Protein AF-A0A7V3D3V9-F1 (afdb_monomer_lite)

pLDDT: mean 86.67, std 13.22, range [41.94, 97.25]

Foldseek 3Di:
DDDDDPPDPPQDDDDLSVLVVVLCVVQVLLDDDSVLSVVLLVLLLVLVCVVVPPPRDPVVLVVQFPSNQSSLLSSVLVVNPSSVVVQQCDADVPPRDGLLVLLLVLLCVLDPPCVVSSVVLSVVLVVQQRDPPDPPDGRPSSSHNRRDRNSVVSSVVSNVVSVVVVVVD

Sequence (169 aa):
MSKEPRTCPAAPAGPQALLFHFCRLQLPTLQLATDTLARHLQRTFELYRGKAGPAATWATYFDNLFPLDWFVACGCLEGNAEAWQQLFAARAHRSDCLLVDALRMRAARLYPRDAEKQETAVADFWSHLLVADAADSLPVLARYDGQRPLVPWLIRVFQNRHISLLRQR

Secondary structure (DSSP, 8-state):
-------PPPPPPSHHHHHHHHHHHH-TT----HHHHHHHHHHHHHHHHHHHGGG--HHHHHHT--HHHHHHHHHHHTT-HHHHHHHHH-B-TTT--BHHHHHHHHHHHHSTT-HHHHHHHHHHHHHHHHS-SSTTS--GGGG--SSS-HHHHHHHHHHHHHHHHHH--

Radius of gyration: 19.13 Å; chains: 1; bounding box: 41×37×78 Å

Structure (mmCIF, N/CA/C/O backbone):
data_AF-A0A7V3D3V9-F1
#
_entry.id   AF-A0A7V3D3V9-F1
#
loop_
_atom_site.group_PDB
_atom_site.id
_atom_site.type_symbol
_atom_site.label_atom_id
_atom_site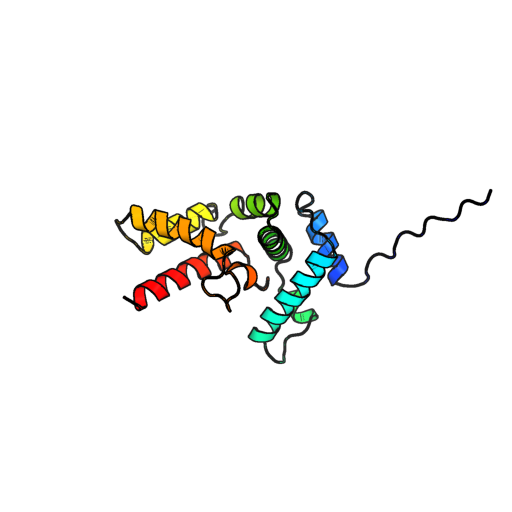.label_alt_id
_atom_site.label_comp_id
_atom_site.label_asym_id
_atom_site.label_entity_id
_atom_site.label_seq_id
_atom_site.pdbx_PDB_ins_code
_atom_site.Cartn_x
_atom_site.Cartn_y
_atom_site.Cartn_z
_atom_site.occupancy
_atom_site.B_iso_or_equiv
_atom_site.auth_seq_id
_atom_site.auth_comp_id
_atom_site.auth_asym_id
_atom_site.auth_atom_id
_atom_site.pdbx_PDB_model_num
ATOM 1 N N . MET A 1 1 ? 0.021 20.964 50.403 1.00 46.91 1 MET A N 1
ATOM 2 C CA . MET A 1 1 ? 0.288 20.907 48.949 1.00 46.91 1 MET A CA 1
ATOM 3 C C . MET A 1 1 ? -0.221 19.571 48.432 1.00 46.91 1 MET A C 1
ATOM 5 O O . MET A 1 1 ? 0.494 18.579 48.504 1.00 46.91 1 MET A O 1
ATOM 9 N N . SER A 1 2 ? -1.485 19.520 48.016 1.00 47.12 2 SER A N 1
ATOM 10 C CA . SER A 1 2 ? -2.096 18.308 47.465 1.00 47.12 2 SER A CA 1
ATOM 11 C C . SER A 1 2 ? -1.616 18.122 46.027 1.00 47.12 2 SER A C 1
ATOM 13 O O . SER A 1 2 ? -1.826 18.996 45.191 1.00 47.12 2 SER A O 1
ATOM 15 N N . LYS A 1 3 ? -0.921 17.013 45.751 1.00 48.53 3 LYS A N 1
ATOM 16 C CA . LYS A 1 3 ? -0.600 16.576 44.387 1.00 48.53 3 LYS A CA 1
ATOM 17 C C . LYS A 1 3 ? -1.900 16.119 43.730 1.00 48.53 3 LYS A C 1
ATOM 19 O O . LYS A 1 3 ? -2.436 15.083 44.114 1.00 48.53 3 LYS A O 1
ATOM 24 N N . GLU A 1 4 ? -2.390 16.873 42.755 1.00 44.00 4 GLU A N 1
ATOM 25 C CA . GLU A 1 4 ? -3.419 16.376 41.844 1.00 44.00 4 GLU A CA 1
ATOM 26 C C . GLU A 1 4 ? -2.876 15.156 41.076 1.00 44.00 4 GLU A C 1
ATOM 28 O O . GLU A 1 4 ? -1.734 15.183 40.593 1.00 44.00 4 GLU A O 1
ATOM 33 N N . PRO A 1 5 ? -3.644 14.057 40.981 1.00 53.47 5 PRO A N 1
ATOM 34 C CA . PRO A 1 5 ? -3.256 12.915 40.174 1.00 53.47 5 PRO A CA 1
ATOM 35 C C . PRO A 1 5 ? -3.284 13.319 38.699 1.00 53.47 5 PRO A C 1
ATOM 37 O O . PRO A 1 5 ? -4.295 13.794 38.189 1.00 53.47 5 PRO A O 1
ATOM 40 N N . ARG A 1 6 ? -2.163 13.104 38.000 1.00 46.91 6 ARG A N 1
ATOM 41 C CA . ARG A 1 6 ? -2.101 13.223 36.540 1.00 46.91 6 ARG A CA 1
ATOM 42 C C . ARG A 1 6 ? -3.084 12.219 35.949 1.00 46.91 6 ARG A C 1
ATOM 44 O O . ARG A 1 6 ? -2.810 11.020 35.936 1.00 46.91 6 ARG A O 1
ATOM 51 N N . THR A 1 7 ? -4.223 12.699 35.470 1.00 43.81 7 THR A N 1
ATOM 52 C CA . THR A 1 7 ? -5.136 11.914 34.647 1.00 43.81 7 THR A CA 1
ATOM 53 C C . THR A 1 7 ? -4.390 11.529 33.376 1.00 43.81 7 THR A C 1
ATOM 55 O O . THR A 1 7 ? -4.103 12.384 32.537 1.00 43.81 7 THR A O 1
ATOM 58 N N . CYS A 1 8 ? -4.029 10.250 33.246 1.00 41.94 8 CYS A N 1
ATOM 59 C CA . CYS A 1 8 ? -3.652 9.713 31.945 1.00 41.94 8 CYS A CA 1
ATOM 60 C C . CYS A 1 8 ? -4.837 9.958 30.999 1.00 41.94 8 CYS A C 1
ATOM 62 O O . CYS A 1 8 ? -5.964 9.631 31.382 1.00 41.94 8 CYS A O 1
ATOM 64 N N . PRO A 1 9 ? -4.630 10.549 29.809 1.00 49.28 9 PRO A N 1
ATOM 65 C CA . PRO A 1 9 ? -5.707 10.664 28.838 1.00 49.28 9 PRO A CA 1
ATOM 66 C C . PRO A 1 9 ? -6.250 9.259 28.573 1.00 49.28 9 PRO A C 1
ATOM 68 O O . PRO A 1 9 ? -5.471 8.325 28.366 1.00 49.28 9 PRO A O 1
ATOM 71 N N . ALA A 1 10 ? -7.572 9.100 28.663 1.00 50.59 10 ALA A N 1
ATOM 72 C CA . ALA A 1 10 ? -8.229 7.825 28.421 1.00 50.59 10 ALA A CA 1
ATOM 73 C C . ALA A 1 10 ? -7.758 7.284 27.066 1.00 50.59 10 ALA A C 1
ATOM 75 O O . ALA A 1 10 ? -7.860 7.977 26.050 1.00 50.59 10 ALA A O 1
ATOM 76 N N . ALA A 1 11 ? -7.191 6.074 27.064 1.00 54.31 11 ALA A N 1
ATOM 77 C CA . ALA A 1 11 ? -6.815 5.418 25.823 1.00 54.31 11 ALA A CA 1
ATOM 78 C C . ALA A 1 11 ? -8.067 5.332 24.935 1.00 54.31 11 ALA A C 1
ATOM 80 O O . ALA A 1 11 ? -9.148 5.027 25.452 1.00 54.31 11 ALA A O 1
ATOM 81 N N . PRO A 1 12 ? -7.961 5.629 23.631 1.00 54.41 12 PRO A N 1
ATOM 82 C CA . PRO A 1 12 ? -9.109 5.528 22.749 1.00 54.41 12 PRO A CA 1
ATOM 83 C C . PRO A 1 12 ? -9.680 4.105 22.845 1.00 54.41 12 PRO A C 1
ATOM 85 O O . PRO A 1 12 ? -8.942 3.122 22.831 1.00 54.41 12 PRO A O 1
ATOM 88 N N . ALA A 1 13 ? -10.992 3.987 23.034 1.00 64.31 13 ALA A N 1
ATOM 89 C CA . ALA A 1 13 ? -11.656 2.698 23.188 1.00 64.31 13 ALA A CA 1
ATOM 90 C C . ALA A 1 13 ? -12.097 2.168 21.814 1.00 64.31 13 ALA A C 1
ATOM 92 O O . ALA A 1 13 ? -12.652 2.912 21.007 1.00 64.31 13 ALA A O 1
ATOM 93 N N . GLY A 1 14 ? -11.874 0.875 21.553 1.00 84.00 14 GLY A N 1
ATOM 94 C CA . GLY A 1 14 ? -12.411 0.168 20.384 1.00 84.00 14 GLY A CA 1
ATOM 95 C C . GLY A 1 14 ? -11.370 -0.347 19.374 1.00 84.00 14 GLY A C 1
ATOM 96 O O . GLY A 1 14 ? -10.164 -0.162 19.557 1.00 84.00 14 GLY A O 1
ATOM 97 N N . PRO A 1 15 ? -11.822 -1.006 18.287 1.00 87.00 15 PRO A N 1
ATOM 98 C CA . PRO A 1 15 ? -10.947 -1.682 17.320 1.00 87.00 15 PRO A CA 1
ATOM 99 C C . PRO A 1 15 ? -9.905 -0.772 16.653 1.00 87.00 15 PRO A C 1
ATOM 101 O O . PRO A 1 15 ? -8.785 -1.199 16.388 1.00 87.00 15 PRO A O 1
ATOM 104 N N . GLN A 1 16 ? -10.245 0.500 16.427 1.00 89.94 16 GLN A N 1
ATOM 105 C CA . GLN A 1 16 ? -9.354 1.490 15.809 1.00 89.94 16 GLN A CA 1
ATOM 106 C C . GLN A 1 16 ? -8.122 1.775 16.677 1.00 89.94 16 GLN A C 1
ATOM 108 O O . GLN A 1 16 ? -6.997 1.821 16.184 1.00 89.94 16 GLN A O 1
ATOM 113 N N . ALA A 1 17 ? -8.325 1.910 17.988 1.00 89.50 17 ALA A N 1
ATOM 114 C CA . ALA A 1 17 ? -7.241 2.114 18.936 1.00 89.50 17 ALA A CA 1
ATOM 115 C C . ALA A 1 17 ? -6.322 0.895 19.017 1.00 89.50 17 ALA A C 1
ATOM 117 O O . ALA A 1 17 ? -5.100 1.036 18.990 1.00 89.50 17 ALA A O 1
ATOM 118 N N . LEU A 1 18 ? -6.913 -0.305 19.067 1.00 92.62 18 LEU A N 1
ATOM 119 C CA . LEU A 1 18 ? -6.164 -1.560 19.059 1.00 92.62 18 LEU A CA 1
ATOM 120 C C . LEU A 1 18 ? -5.315 -1.691 17.794 1.00 92.62 18 LEU A C 1
ATOM 122 O O . LEU A 1 18 ? -4.138 -2.021 17.902 1.00 92.62 18 LEU A O 1
ATOM 126 N N . LEU A 1 19 ? -5.867 -1.359 16.622 1.00 93.88 19 LEU A N 1
ATOM 127 C CA . LEU A 1 19 ? -5.116 -1.307 15.367 1.00 93.88 19 LEU A CA 1
ATOM 128 C C . LEU A 1 19 ? -3.913 -0.359 15.473 1.00 93.88 19 LEU A C 1
ATOM 130 O O . LEU A 1 19 ? -2.798 -0.742 15.126 1.00 93.88 19 LEU A O 1
ATOM 134 N N . PHE A 1 20 ? -4.111 0.866 15.969 1.00 92.56 20 PHE A N 1
ATOM 135 C CA . PHE A 1 20 ? -3.028 1.849 16.059 1.00 92.56 20 PHE A CA 1
ATOM 136 C C . PHE A 1 20 ? -1.925 1.406 17.020 1.00 92.56 20 PHE A C 1
ATOM 138 O O . PHE A 1 20 ? -0.742 1.529 16.699 1.00 92.56 20 PHE A O 1
ATOM 145 N N . HIS A 1 21 ? -2.291 0.859 18.179 1.00 93.25 21 HIS A N 1
ATOM 146 C CA . HIS A 1 21 ? -1.319 0.322 19.126 1.00 93.25 21 HIS A CA 1
ATOM 147 C C . HIS A 1 21 ? -0.593 -0.900 18.565 1.00 93.25 21 HIS A C 1
ATOM 149 O O . HIS A 1 21 ? 0.629 -0.969 18.669 1.00 93.25 21 HIS A O 1
ATOM 155 N N . PHE A 1 22 ? -1.313 -1.815 17.913 1.00 94.81 22 PHE A N 1
ATOM 156 C CA . PHE A 1 22 ? -0.727 -2.974 17.250 1.00 94.81 22 PHE A CA 1
ATOM 157 C C . PHE A 1 22 ? 0.323 -2.553 16.214 1.00 94.81 22 PHE A C 1
ATOM 159 O O . PHE A 1 22 ? 1.469 -2.990 16.298 1.00 94.81 22 PHE A O 1
ATOM 166 N N . CYS A 1 23 ? -0.018 -1.647 15.295 1.00 95.19 23 CYS A N 1
ATOM 167 C CA . CYS A 1 23 ? 0.912 -1.191 14.262 1.00 95.19 23 CYS A CA 1
ATOM 168 C C . CYS A 1 23 ? 2.160 -0.522 14.850 1.00 95.19 23 CYS A C 1
ATOM 170 O O . CYS A 1 23 ? 3.272 -0.811 14.416 1.00 95.19 23 CYS A O 1
ATOM 172 N N . ARG A 1 24 ? 1.998 0.319 15.879 1.00 93.19 24 ARG A N 1
ATOM 173 C CA . ARG A 1 24 ? 3.125 0.987 16.551 1.00 93.19 24 ARG A CA 1
ATOM 174 C C . ARG A 1 24 ? 4.022 0.025 17.326 1.00 93.19 24 ARG A C 1
ATOM 176 O O . ARG A 1 24 ? 5.216 0.276 17.425 1.00 93.19 24 ARG A O 1
ATOM 183 N N . LEU A 1 25 ? 3.466 -1.051 17.882 1.00 95.56 25 LEU A N 1
ATOM 184 C CA . LEU A 1 25 ? 4.258 -2.087 18.550 1.00 95.56 25 LEU A CA 1
ATOM 185 C C . L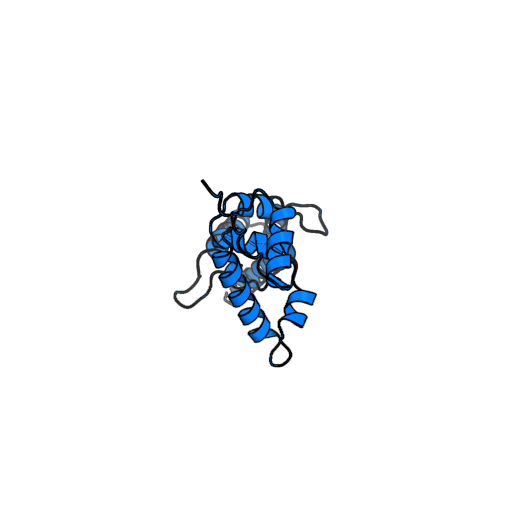EU A 1 25 ? 5.089 -2.896 17.549 1.00 95.56 25 LEU A C 1
ATOM 187 O O . LEU A 1 25 ? 6.222 -3.251 17.852 1.00 95.56 25 LEU A O 1
ATOM 191 N N . GLN A 1 26 ? 4.538 -3.173 16.366 1.00 95.88 26 GLN A N 1
ATOM 192 C CA . GLN A 1 26 ? 5.224 -3.947 15.328 1.00 95.88 26 GLN A CA 1
ATOM 193 C C . GLN A 1 26 ? 6.246 -3.113 14.540 1.00 95.88 26 GLN A C 1
ATOM 195 O O . GLN A 1 26 ? 7.284 -3.632 14.141 1.00 95.88 26 GLN A O 1
ATOM 200 N N . LEU A 1 27 ? 5.968 -1.824 14.321 1.00 94.62 27 LEU A N 1
ATOM 201 C CA . LEU A 1 27 ? 6.812 -0.900 13.557 1.00 94.62 27 LEU A CA 1
ATOM 202 C C . LEU A 1 27 ? 7.099 0.369 14.380 1.00 94.62 27 LEU A C 1
ATOM 204 O O . LEU A 1 27 ? 6.588 1.444 14.062 1.00 94.62 27 LEU A O 1
ATOM 208 N N . PRO A 1 28 ? 7.910 0.273 15.449 1.00 93.88 28 PRO A N 1
ATOM 209 C CA . PRO A 1 28 ? 8.096 1.363 16.409 1.00 93.88 28 PRO A CA 1
ATOM 210 C C . PRO A 1 28 ? 8.839 2.580 15.843 1.00 93.88 28 PRO A C 1
ATOM 212 O O . PRO A 1 28 ? 8.661 3.689 16.350 1.00 93.88 28 PRO A O 1
ATOM 215 N N . THR A 1 29 ? 9.655 2.399 14.797 1.00 92.94 29 THR A N 1
ATOM 216 C CA . THR A 1 29 ? 10.342 3.512 14.120 1.00 92.94 29 THR A CA 1
ATOM 217 C C . THR A 1 29 ? 9.397 4.310 13.223 1.00 92.94 29 THR A C 1
ATOM 219 O O . THR A 1 29 ? 9.609 5.503 13.007 1.00 92.94 29 THR A O 1
ATOM 222 N N . LEU A 1 30 ? 8.297 3.698 12.771 1.00 93.81 30 LEU A N 1
ATOM 223 C CA . LEU A 1 30 ? 7.288 4.358 11.957 1.00 93.81 30 LEU A CA 1
ATOM 224 C C . LEU A 1 30 ? 6.321 5.152 12.844 1.00 93.81 30 LEU A C 1
ATOM 226 O O . LEU A 1 30 ? 5.260 4.682 13.260 1.00 93.81 30 LEU A O 1
ATOM 230 N N . GLN A 1 31 ? 6.708 6.389 13.145 1.00 90.50 31 GLN A N 1
ATOM 231 C CA . GLN A 1 31 ? 5.902 7.298 13.951 1.00 90.50 31 GLN A CA 1
ATOM 232 C C . GLN A 1 31 ? 4.919 8.083 13.080 1.00 90.50 31 GLN A C 1
ATOM 234 O O . GLN A 1 31 ? 5.312 8.903 12.252 1.00 90.50 31 GLN A O 1
ATOM 239 N N . LEU A 1 32 ? 3.627 7.843 13.304 1.00 92.25 32 LEU A N 1
ATOM 240 C CA . LEU A 1 32 ? 2.521 8.592 12.713 1.00 92.25 32 LEU A CA 1
ATOM 241 C C . LEU A 1 32 ? 1.619 9.135 13.821 1.00 92.25 32 LEU A C 1
ATOM 243 O O . LEU A 1 32 ? 1.363 8.452 14.817 1.00 92.25 32 LEU A O 1
ATOM 247 N N . ALA A 1 33 ? 1.136 10.365 13.645 1.00 91.25 33 ALA A N 1
ATOM 248 C CA . ALA A 1 33 ? 0.185 10.971 14.568 1.00 91.25 33 ALA A CA 1
ATOM 249 C C . ALA A 1 33 ? -1.158 10.223 14.535 1.00 91.25 33 ALA A C 1
ATOM 251 O O . ALA A 1 33 ? -1.611 9.777 13.478 1.00 91.25 33 ALA A O 1
ATOM 252 N N . THR A 1 34 ? -1.826 10.125 15.685 1.00 88.19 34 THR A N 1
ATOM 253 C CA . THR A 1 34 ? -3.123 9.439 15.806 1.00 88.19 34 THR A CA 1
ATOM 254 C C . THR A 1 34 ? -4.174 10.032 14.865 1.00 88.19 34 THR A C 1
ATOM 256 O O . THR A 1 34 ? -4.875 9.284 14.188 1.00 88.19 34 THR A O 1
ATOM 259 N N . ASP A 1 35 ? -4.232 11.361 14.746 1.00 91.00 35 ASP A N 1
ATOM 260 C CA . ASP A 1 35 ? -5.190 12.037 13.863 1.00 91.00 35 ASP A CA 1
ATOM 261 C C . ASP A 1 35 ? -4.922 11.733 12.386 1.00 91.00 35 ASP A C 1
ATOM 263 O O . ASP A 1 35 ? -5.852 11.555 11.600 1.00 91.00 35 ASP A O 1
ATOM 267 N N . THR A 1 36 ? -3.648 11.620 12.001 1.00 92.69 36 THR A N 1
ATOM 268 C CA . THR A 1 36 ? -3.249 11.203 10.651 1.00 92.69 36 THR A CA 1
ATOM 269 C C . THR A 1 36 ? -3.722 9.783 10.353 1.00 92.69 36 THR A C 1
ATOM 271 O O . THR A 1 36 ? -4.306 9.530 9.299 1.00 92.69 36 THR A O 1
ATOM 274 N N . LEU A 1 37 ? -3.557 8.864 11.305 1.00 93.06 37 LEU A N 1
ATOM 275 C CA . LEU A 1 37 ? -4.036 7.492 11.155 1.00 93.06 37 LEU A CA 1
ATOM 276 C C . LEU A 1 37 ? -5.557 7.410 11.075 1.00 93.06 37 LEU A C 1
ATOM 278 O O . LEU A 1 37 ? -6.070 6.668 10.241 1.00 93.06 37 LEU A O 1
ATOM 282 N N . ALA A 1 38 ? -6.276 8.193 11.880 1.00 93.06 38 ALA A N 1
ATOM 283 C CA . ALA A 1 38 ? -7.731 8.270 11.813 1.00 93.06 38 ALA A CA 1
ATOM 284 C C . ALA A 1 38 ? -8.209 8.755 10.433 1.00 93.06 38 ALA A C 1
ATOM 286 O O . ALA A 1 38 ? -9.090 8.131 9.838 1.00 93.06 38 ALA A O 1
ATOM 287 N N . ARG A 1 39 ? -7.575 9.799 9.872 1.00 95.44 39 ARG A N 1
ATOM 288 C CA . ARG A 1 39 ? -7.877 10.282 8.511 1.00 95.44 39 ARG A CA 1
ATOM 289 C C . ARG A 1 39 ? -7.630 9.210 7.452 1.00 95.44 39 ARG A C 1
ATOM 291 O O . ARG A 1 39 ? -8.478 8.995 6.58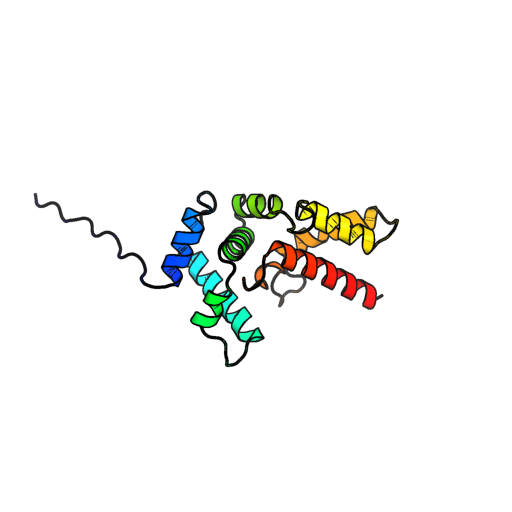7 1.00 95.44 39 ARG A O 1
ATOM 298 N N . HIS A 1 40 ? -6.494 8.517 7.510 1.00 96.19 40 HIS A N 1
ATOM 299 C CA . HIS A 1 40 ? -6.218 7.444 6.557 1.00 96.19 40 HIS A CA 1
ATOM 300 C C . HIS A 1 40 ? -7.176 6.270 6.699 1.00 96.19 40 HIS A C 1
ATOM 302 O O . HIS A 1 40 ? -7.586 5.719 5.684 1.00 96.19 40 HIS A O 1
ATOM 308 N N . LEU A 1 41 ? -7.540 5.907 7.928 1.00 95.94 41 LEU A N 1
ATOM 309 C CA . LEU A 1 41 ? -8.445 4.800 8.201 1.00 95.94 41 LEU A CA 1
ATOM 310 C C . LEU A 1 41 ? -9.844 5.075 7.639 1.00 95.94 41 LEU A C 1
ATOM 312 O O . LEU A 1 41 ? -10.431 4.205 7.001 1.00 95.94 41 LEU A O 1
ATOM 316 N N . GLN A 1 42 ? -10.339 6.303 7.813 1.00 95.75 42 GLN A N 1
ATOM 317 C CA . GLN A 1 42 ? -11.582 6.761 7.197 1.00 95.75 42 GLN A CA 1
ATOM 318 C C . GLN A 1 42 ? -11.501 6.705 5.664 1.00 95.75 42 GLN A C 1
ATOM 320 O O . GLN A 1 42 ? -12.361 6.100 5.025 1.00 95.75 42 GLN A O 1
ATOM 325 N N . ARG A 1 43 ? -10.432 7.252 5.067 1.00 95.69 43 ARG A N 1
ATOM 326 C CA . ARG A 1 43 ? -10.228 7.233 3.608 1.00 95.69 43 ARG A CA 1
ATOM 327 C C . ARG A 1 43 ? -10.226 5.808 3.051 1.00 95.69 43 ARG A C 1
ATOM 329 O O . ARG A 1 43 ? -10.874 5.527 2.047 1.00 95.69 43 ARG A O 1
ATOM 336 N N . THR A 1 44 ? -9.472 4.894 3.658 1.00 96.62 44 THR A N 1
ATOM 337 C CA . THR A 1 44 ? -9.370 3.518 3.152 1.00 96.62 44 THR A CA 1
ATOM 338 C C . THR A 1 44 ? -10.662 2.735 3.357 1.00 96.62 44 THR A C 1
ATOM 340 O O . THR A 1 44 ? -11.013 1.926 2.497 1.00 96.62 44 THR A O 1
ATOM 343 N N . PHE A 1 45 ? -11.422 3.032 4.415 1.00 96.06 45 PHE A N 1
ATOM 344 C CA . PHE A 1 45 ? -12.773 2.506 4.581 1.00 96.06 45 PHE A CA 1
ATOM 345 C C . PHE A 1 45 ? -13.726 2.994 3.480 1.00 96.06 45 PHE A C 1
ATOM 347 O O . PHE A 1 45 ? -14.473 2.192 2.923 1.00 96.06 45 PHE A O 1
ATOM 354 N N . GLU A 1 46 ? -13.673 4.269 3.095 1.00 95.69 46 GLU A N 1
ATOM 355 C CA . GLU A 1 46 ? -14.473 4.806 1.983 1.00 95.69 46 GLU A CA 1
ATOM 356 C C . GLU A 1 46 ? -14.119 4.144 0.643 1.00 95.69 46 GLU A C 1
ATOM 358 O O . GLU A 1 46 ? -15.013 3.770 -0.122 1.00 95.69 46 GLU A O 1
ATOM 363 N N . LEU A 1 47 ? -12.828 3.901 0.387 1.00 95.12 47 LEU A N 1
ATOM 364 C CA . LEU A 1 47 ? -12.371 3.150 -0.789 1.00 95.12 47 LEU A CA 1
ATOM 365 C C . LEU A 1 47 ? -12.876 1.703 -0.790 1.00 95.12 47 LEU A C 1
ATOM 367 O O . LEU A 1 47 ? -13.285 1.194 -1.836 1.00 95.12 47 LEU A O 1
ATOM 371 N N . TYR A 1 48 ? -12.840 1.035 0.364 1.00 95.56 48 TYR A N 1
ATOM 372 C CA . TYR A 1 48 ? -13.391 -0.307 0.526 1.00 95.56 48 TYR A CA 1
ATOM 373 C C . TYR A 1 48 ? -14.903 -0.311 0.294 1.00 95.56 48 TYR A C 1
ATOM 375 O O . TYR A 1 48 ? -15.405 -1.129 -0.476 1.00 95.56 48 TYR A O 1
ATOM 383 N N . ARG A 1 49 ? -15.623 0.649 0.881 1.00 95.38 49 ARG A N 1
ATOM 384 C CA . ARG A 1 49 ? -17.072 0.802 0.729 1.00 95.38 49 ARG A CA 1
ATOM 385 C C . ARG A 1 49 ? -17.480 0.993 -0.725 1.00 95.38 49 ARG A C 1
ATOM 387 O O . ARG A 1 49 ? -18.422 0.346 -1.172 1.00 95.38 49 ARG A O 1
ATOM 394 N N . GLY A 1 50 ? -16.743 1.806 -1.481 1.00 94.38 50 GLY A N 1
ATOM 395 C CA . GLY A 1 50 ? -16.981 1.986 -2.915 1.00 94.38 50 GLY A CA 1
ATOM 396 C C . GLY A 1 50 ? -16.853 0.692 -3.733 1.00 94.38 50 GLY A C 1
ATOM 397 O O . GLY A 1 50 ? -17.500 0.562 -4.767 1.00 94.38 50 GLY A O 1
ATOM 398 N N . LYS A 1 51 ? -16.056 -0.282 -3.270 1.00 91.94 51 LYS A N 1
ATOM 399 C CA . LYS A 1 51 ? -15.836 -1.576 -3.943 1.00 91.94 51 LYS A CA 1
ATOM 400 C C . LYS A 1 51 ? -16.789 -2.672 -3.461 1.00 91.94 51 LYS A C 1
ATOM 402 O O . LYS A 1 51 ? -17.249 -3.470 -4.268 1.00 91.94 51 LYS A O 1
ATOM 407 N N . ALA A 1 52 ? -17.045 -2.732 -2.155 1.00 91.00 52 ALA A N 1
ATOM 408 C CA . ALA A 1 52 ? -17.853 -3.769 -1.513 1.00 91.00 52 ALA A CA 1
ATOM 409 C C . ALA A 1 52 ? -19.359 -3.439 -1.480 1.00 91.00 52 ALA A C 1
ATOM 411 O O . ALA A 1 52 ? -20.179 -4.323 -1.235 1.00 91.00 52 ALA A O 1
ATOM 412 N N . GLY A 1 53 ? -19.742 -2.189 -1.754 1.00 90.06 53 GLY A N 1
ATOM 413 C CA . GLY A 1 53 ? -21.140 -1.783 -1.864 1.00 90.06 53 GLY A CA 1
ATOM 414 C C . GLY A 1 53 ? -21.892 -1.829 -0.522 1.00 90.06 53 GLY A C 1
ATOM 415 O O . GLY A 1 53 ? -21.305 -1.537 0.523 1.00 90.06 53 GLY A O 1
ATOM 416 N N . PRO A 1 54 ? -23.195 -2.177 -0.517 1.00 85.75 54 PRO A N 1
ATOM 417 C CA . PRO A 1 54 ? -24.045 -2.128 0.681 1.00 85.75 54 PRO A CA 1
ATOM 418 C C . PRO A 1 54 ? -23.600 -3.032 1.839 1.00 85.75 54 PRO A C 1
ATOM 420 O O . PRO A 1 54 ? -23.970 -2.776 2.979 1.00 85.75 54 PRO A O 1
ATOM 423 N N . ALA A 1 55 ? -22.808 -4.073 1.562 1.00 87.50 55 ALA A N 1
ATOM 424 C CA . ALA A 1 55 ? -22.304 -5.004 2.572 1.00 87.50 55 ALA A CA 1
ATOM 425 C C . ALA A 1 55 ? -21.104 -4.456 3.368 1.00 87.50 55 ALA A C 1
ATOM 427 O O . ALA A 1 55 ? -20.655 -5.086 4.324 1.00 87.50 55 ALA A O 1
ATOM 428 N N . ALA A 1 56 ? -20.557 -3.302 2.976 1.00 93.44 56 ALA A N 1
ATOM 429 C CA . ALA A 1 56 ? -19.379 -2.735 3.611 1.00 93.44 56 ALA A CA 1
ATOM 430 C C . ALA A 1 56 ? -19.696 -2.195 5.011 1.00 93.44 56 ALA A C 1
ATOM 432 O O . ALA A 1 56 ? -20.386 -1.186 5.173 1.00 93.44 56 ALA A O 1
ATOM 433 N N . THR A 1 57 ? -19.120 -2.834 6.024 1.00 94.50 57 THR A N 1
ATOM 434 C CA . THR A 1 57 ? -19.167 -2.385 7.417 1.00 94.50 57 THR A CA 1
ATOM 435 C C . THR A 1 57 ? -17.752 -2.231 7.962 1.00 94.50 57 THR A C 1
ATOM 437 O O . THR A 1 57 ? -16.794 -2.765 7.401 1.00 94.50 57 THR A O 1
ATOM 440 N N . TRP A 1 58 ? -17.599 -1.512 9.075 1.00 93.81 58 TRP A N 1
ATOM 441 C CA . TRP A 1 58 ? -16.309 -1.429 9.763 1.00 93.81 58 TRP A CA 1
ATOM 442 C C . TRP A 1 58 ? -15.791 -2.805 10.190 1.00 93.81 58 TRP A C 1
ATOM 444 O O . TRP A 1 58 ? -14.600 -3.060 10.059 1.00 93.81 58 TRP A O 1
ATOM 454 N N . ALA A 1 59 ? -16.676 -3.698 10.642 1.00 93.31 59 ALA A N 1
ATOM 455 C CA . ALA A 1 59 ? -16.308 -5.061 11.019 1.00 93.31 59 ALA A CA 1
ATOM 456 C C . ALA A 1 59 ? -15.718 -5.825 9.824 1.00 93.31 59 ALA A C 1
ATOM 458 O O . ALA A 1 59 ? -14.563 -6.238 9.871 1.00 93.31 59 ALA A O 1
ATOM 459 N N . THR A 1 60 ? -16.447 -5.882 8.704 1.00 94.12 60 THR A N 1
ATOM 460 C CA . THR A 1 60 ? -15.987 -6.596 7.499 1.00 94.12 60 THR A CA 1
ATOM 461 C C . THR A 1 60 ? -14.725 -5.980 6.890 1.00 94.12 60 THR A C 1
ATOM 463 O O . THR A 1 60 ? -13.933 -6.686 6.264 1.00 94.12 60 THR A O 1
ATOM 466 N N . TYR A 1 61 ? -14.525 -4.669 7.068 1.00 95.44 61 TYR A N 1
ATOM 467 C CA . TYR A 1 61 ? -13.298 -3.977 6.682 1.00 95.44 61 TYR A CA 1
ATOM 468 C C . TYR A 1 61 ? -12.102 -4.406 7.542 1.00 95.44 61 TYR A C 1
ATOM 470 O O . TYR A 1 61 ? -11.041 -4.694 6.987 1.00 95.44 61 TYR A O 1
ATOM 478 N N . PHE A 1 62 ? -12.263 -4.465 8.871 1.00 95.31 62 PHE A N 1
ATOM 479 C CA . PHE A 1 62 ? -11.197 -4.884 9.786 1.00 95.31 62 PHE A CA 1
ATOM 480 C C . PHE A 1 62 ? -10.842 -6.363 9.645 1.00 95.31 62 PHE A C 1
ATOM 482 O O . PHE A 1 62 ? -9.658 -6.682 9.699 1.00 95.31 62 PHE A O 1
ATOM 489 N N . ASP A 1 63 ? -11.821 -7.235 9.394 1.00 93.50 63 ASP A N 1
ATOM 490 C CA . ASP A 1 63 ? -11.601 -8.682 9.230 1.00 93.50 63 ASP A CA 1
ATOM 491 C C . ASP A 1 63 ? -10.613 -9.017 8.101 1.00 93.50 63 ASP A C 1
ATOM 493 O O . ASP A 1 63 ? -9.944 -10.048 8.131 1.00 93.50 63 ASP A O 1
ATOM 497 N N . ASN A 1 64 ? -10.516 -8.140 7.100 1.00 92.69 64 ASN A N 1
ATOM 498 C CA . ASN A 1 64 ? -9.708 -8.341 5.896 1.00 92.69 64 ASN A CA 1
ATOM 499 C C . ASN A 1 64 ? -8.579 -7.310 5.750 1.00 92.69 64 ASN A C 1
ATOM 501 O O . ASN A 1 64 ? -7.882 -7.286 4.731 1.00 92.69 64 ASN A O 1
ATOM 505 N N . LEU A 1 65 ? -8.404 -6.436 6.744 1.00 96.44 65 LEU A N 1
ATOM 506 C CA . LEU A 1 65 ? -7.350 -5.436 6.729 1.00 96.44 65 LEU A CA 1
ATOM 507 C C . LEU A 1 65 ? -5.992 -6.122 6.900 1.00 96.44 65 LEU A C 1
ATOM 509 O O . LEU A 1 65 ? -5.801 -6.912 7.818 1.00 96.44 65 LEU A O 1
ATOM 513 N N . PHE A 1 66 ? -5.023 -5.762 6.062 1.00 96.81 66 PHE A N 1
ATOM 514 C CA . PHE A 1 66 ? -3.609 -6.058 6.269 1.00 96.81 66 PHE A CA 1
ATOM 515 C C . PHE A 1 66 ? -2.991 -4.898 7.064 1.00 96.81 66 PHE A C 1
ATOM 517 O O . PHE A 1 66 ? -2.567 -3.909 6.461 1.00 96.81 66 PHE A O 1
ATOM 524 N N . PRO A 1 67 ? -2.963 -4.955 8.411 1.00 95.88 67 PRO A N 1
ATOM 525 C CA . PRO A 1 67 ? -2.714 -3.785 9.253 1.00 95.88 67 PRO A CA 1
ATOM 526 C C . PRO A 1 67 ? -1.325 -3.175 9.052 1.00 95.88 67 PRO A C 1
ATOM 528 O O . PRO A 1 67 ? -1.208 -1.957 8.954 1.00 95.88 67 PRO A O 1
ATOM 531 N N . LEU A 1 68 ? -0.279 -4.000 8.948 1.00 96.12 68 LEU A N 1
ATOM 532 C CA . LEU A 1 68 ? 1.095 -3.512 8.785 1.00 96.12 68 LEU A CA 1
ATOM 533 C C . LEU A 1 68 ? 1.337 -2.951 7.385 1.00 96.12 68 LEU A C 1
ATOM 535 O O . LEU A 1 68 ? 1.900 -1.872 7.248 1.00 96.12 68 LEU A O 1
ATOM 539 N N . ASP A 1 69 ? 0.835 -3.631 6.355 1.00 96.44 69 ASP A N 1
ATOM 540 C CA . ASP A 1 69 ? 0.886 -3.146 4.976 1.00 96.44 69 ASP A CA 1
ATOM 541 C C . ASP A 1 69 ? 0.127 -1.819 4.813 1.00 96.44 69 ASP A C 1
ATOM 543 O O . ASP A 1 69 ? 0.604 -0.889 4.163 1.00 96.44 69 ASP A O 1
ATOM 547 N N . TRP A 1 70 ? -1.059 -1.708 5.421 1.00 97.25 70 TRP A N 1
ATOM 548 C CA . TRP A 1 70 ? -1.821 -0.461 5.493 1.00 97.25 70 TRP A CA 1
ATOM 549 C C . TRP A 1 70 ? -1.030 0.639 6.208 1.00 97.25 70 TRP A C 1
ATOM 551 O O . TRP A 1 70 ? -0.929 1.750 5.694 1.00 97.25 70 TRP A O 1
ATOM 561 N N . PHE A 1 71 ? -0.418 0.331 7.351 1.00 97.25 71 PHE A N 1
ATOM 562 C CA . PHE A 1 71 ? 0.347 1.295 8.137 1.00 97.25 71 PHE A CA 1
ATOM 563 C C . PHE A 1 71 ? 1.588 1.813 7.396 1.00 97.25 71 PHE A C 1
ATOM 565 O O . PHE A 1 71 ? 1.828 3.020 7.378 1.00 97.25 71 PHE A O 1
ATOM 572 N N . VAL A 1 72 ? 2.325 0.929 6.715 1.00 96.44 72 VAL A N 1
ATOM 573 C CA . VAL A 1 72 ? 3.451 1.302 5.843 1.00 96.44 72 VAL A CA 1
ATOM 574 C C . VAL A 1 72 ? 2.974 2.197 4.699 1.00 96.44 72 VAL A C 1
ATOM 576 O O . VAL A 1 72 ? 3.567 3.247 4.464 1.00 96.44 72 VAL A O 1
ATOM 579 N N . ALA A 1 73 ? 1.867 1.854 4.030 1.00 96.19 73 ALA A N 1
ATOM 580 C CA . ALA A 1 73 ? 1.318 2.685 2.958 1.00 96.19 73 ALA A CA 1
ATOM 581 C C . ALA A 1 73 ? 0.918 4.091 3.443 1.00 96.19 73 ALA A C 1
ATOM 583 O O . ALA A 1 73 ? 1.190 5.076 2.757 1.00 96.19 73 ALA A O 1
ATOM 584 N N . CYS A 1 74 ? 0.313 4.197 4.631 1.00 96.19 74 CYS A N 1
ATOM 585 C CA . CYS A 1 74 ? 0.036 5.479 5.283 1.00 96.19 74 CYS A CA 1
ATOM 586 C C . CY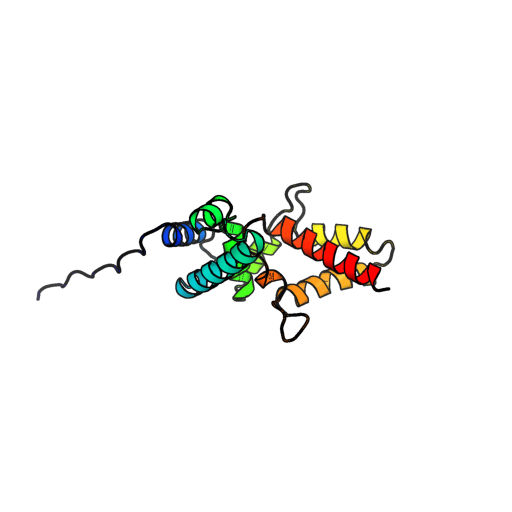S A 1 74 ? 1.327 6.268 5.525 1.00 96.19 74 CYS A C 1
ATOM 588 O O . CYS A 1 74 ? 1.411 7.433 5.156 1.00 96.19 74 CYS A O 1
ATOM 590 N N . GLY A 1 75 ? 2.360 5.621 6.065 1.00 95.75 75 GLY A N 1
ATOM 591 C CA . GLY A 1 75 ? 3.657 6.252 6.290 1.00 95.75 75 GLY A CA 1
ATOM 592 C C . GLY A 1 75 ? 4.295 6.806 5.019 1.00 95.75 75 GLY A C 1
ATOM 593 O O . GLY A 1 75 ? 4.770 7.939 5.012 1.00 95.75 75 GLY A O 1
ATOM 594 N N . CYS A 1 76 ? 4.250 6.046 3.925 1.00 95.00 76 CYS A N 1
ATOM 595 C CA . CYS A 1 76 ? 4.757 6.492 2.631 1.00 95.00 76 CYS A CA 1
ATOM 596 C C . CYS A 1 76 ? 3.993 7.715 2.097 1.00 95.00 76 CYS A C 1
ATOM 598 O O . CYS A 1 76 ? 4.618 8.627 1.558 1.00 95.00 76 CYS A O 1
ATOM 600 N N . LEU A 1 77 ? 2.664 7.753 2.266 1.00 93.94 77 LEU A N 1
ATOM 601 C CA . LEU A 1 77 ? 1.821 8.884 1.853 1.00 93.94 77 LEU A CA 1
ATOM 602 C C . LEU A 1 77 ? 2.090 10.159 2.659 1.00 93.94 77 LEU A C 1
ATOM 604 O O . LEU A 1 77 ? 1.955 11.251 2.121 1.00 93.94 77 LEU A O 1
ATOM 608 N N . GLU A 1 78 ? 2.510 10.018 3.913 1.00 94.38 78 GLU A N 1
ATOM 609 C CA . GLU A 1 78 ? 2.890 11.133 4.790 1.00 94.38 78 GLU A CA 1
ATOM 610 C C . GLU A 1 78 ? 4.375 11.517 4.644 1.00 94.38 78 GLU A C 1
ATOM 612 O O . GLU A 1 78 ? 4.901 12.300 5.431 1.00 94.38 78 GLU A O 1
ATOM 617 N N . GLY A 1 79 ? 5.081 10.956 3.654 1.00 92.12 79 GLY A N 1
ATOM 618 C CA . GLY A 1 79 ? 6.488 11.267 3.391 1.00 92.12 79 GLY A CA 1
ATOM 619 C C . GLY A 1 79 ? 7.465 10.711 4.432 1.00 92.12 79 GLY A C 1
ATOM 620 O O . GLY A 1 79 ? 8.604 11.167 4.510 1.00 92.12 79 GLY A O 1
ATOM 621 N N . ASN A 1 80 ? 7.057 9.727 5.238 1.00 94.12 80 ASN A N 1
ATOM 622 C CA . ASN A 1 80 ? 7.904 9.156 6.279 1.00 94.12 80 ASN A CA 1
ATOM 623 C C . ASN A 1 80 ? 8.995 8.247 5.675 1.00 94.12 80 ASN A C 1
ATOM 625 O O . ASN A 1 80 ? 8.694 7.226 5.051 1.00 94.12 80 ASN A O 1
ATOM 629 N N . ALA A 1 81 ? 10.267 8.594 5.891 1.00 92.94 81 ALA A N 1
ATOM 630 C CA . ALA A 1 81 ? 11.411 7.861 5.344 1.00 92.94 81 ALA A CA 1
ATOM 631 C C . ALA A 1 81 ? 11.507 6.405 5.840 1.00 92.94 81 ALA A C 1
ATOM 633 O O . ALA A 1 81 ? 11.840 5.517 5.057 1.00 92.94 81 ALA A O 1
ATOM 634 N N . GLU A 1 82 ? 11.158 6.136 7.100 1.00 94.69 82 GLU A N 1
ATOM 635 C CA . GLU A 1 82 ? 11.153 4.778 7.663 1.00 94.69 82 GLU A CA 1
ATOM 636 C C . GLU A 1 82 ? 10.122 3.899 6.953 1.00 94.69 82 GLU A C 1
ATOM 638 O O . GLU A 1 82 ? 10.396 2.744 6.641 1.00 94.69 82 GLU A O 1
ATOM 643 N N . ALA A 1 83 ? 8.953 4.450 6.615 1.00 94.75 83 ALA A N 1
ATOM 644 C CA . ALA A 1 83 ? 7.949 3.719 5.846 1.00 94.75 83 ALA A CA 1
ATOM 645 C C . ALA A 1 83 ? 8.475 3.313 4.465 1.00 94.75 83 ALA A C 1
ATOM 647 O O . ALA A 1 83 ? 8.268 2.180 4.031 1.00 94.75 83 ALA A O 1
ATOM 648 N N . TRP A 1 84 ? 9.200 4.212 3.795 1.00 92.25 84 TRP A N 1
ATOM 649 C CA . TRP A 1 84 ? 9.849 3.910 2.520 1.00 92.25 84 TRP A CA 1
ATOM 650 C C . TRP A 1 84 ? 10.903 2.819 2.659 1.00 92.25 84 TRP A C 1
ATOM 652 O O . TRP A 1 84 ? 10.926 1.895 1.849 1.00 92.25 84 TRP A O 1
ATOM 662 N N . GLN A 1 85 ? 11.730 2.872 3.702 1.00 92.19 85 GLN A N 1
ATOM 663 C CA . GLN A 1 85 ? 12.699 1.812 3.975 1.00 92.19 85 GLN A CA 1
ATOM 664 C C . GLN A 1 85 ? 12.012 0.461 4.204 1.00 92.19 85 GLN A C 1
ATOM 666 O O . GLN A 1 85 ? 12.415 -0.530 3.597 1.00 92.19 85 GLN A O 1
ATOM 671 N N . GLN A 1 86 ? 10.937 0.422 4.998 1.00 92.75 86 GLN A N 1
ATOM 672 C CA . GLN A 1 86 ? 10.149 -0.796 5.221 1.00 92.75 86 GLN A CA 1
ATOM 673 C C . GLN A 1 86 ? 9.547 -1.330 3.917 1.00 92.75 86 GLN A C 1
ATOM 675 O O . GLN A 1 86 ? 9.630 -2.525 3.636 1.00 92.75 86 GLN A O 1
ATOM 680 N N . LEU A 1 87 ? 8.992 -0.449 3.079 1.00 91.50 87 LEU A N 1
ATOM 681 C CA . LEU A 1 87 ? 8.433 -0.828 1.785 1.00 91.50 87 LEU A CA 1
ATOM 682 C C . LEU A 1 87 ? 9.498 -1.406 0.842 1.00 91.50 87 LEU A C 1
ATOM 684 O O . LEU A 1 87 ? 9.253 -2.416 0.183 1.00 91.50 87 LEU A O 1
ATOM 688 N N . PHE A 1 88 ? 10.679 -0.791 0.771 1.00 86.56 88 PHE A N 1
ATOM 689 C CA . PHE A 1 88 ? 11.765 -1.272 -0.084 1.00 86.56 88 PHE A CA 1
ATOM 690 C C . PHE A 1 88 ? 12.416 -2.554 0.441 1.00 86.56 88 PHE A C 1
ATOM 692 O O . PHE A 1 88 ? 12.869 -3.369 -0.363 1.00 86.56 88 PHE A O 1
ATOM 699 N N . ALA A 1 89 ? 12.417 -2.765 1.759 1.00 87.44 89 ALA A N 1
ATOM 700 C CA . ALA A 1 89 ? 12.869 -4.003 2.388 1.00 87.44 89 ALA A CA 1
ATOM 701 C C . ALA A 1 89 ? 11.846 -5.150 2.272 1.00 87.44 89 ALA A C 1
ATOM 703 O O . ALA A 1 89 ? 12.192 -6.314 2.497 1.00 87.44 89 ALA A O 1
ATOM 704 N N . ALA A 1 90 ? 10.592 -4.852 1.912 1.00 84.75 90 ALA A N 1
ATOM 705 C CA . ALA A 1 90 ? 9.539 -5.849 1.811 1.00 84.75 90 ALA A CA 1
ATOM 706 C C . ALA A 1 90 ? 9.810 -6.855 0.678 1.00 84.75 90 ALA A C 1
ATOM 708 O O . ALA A 1 90 ? 10.098 -6.501 -0.472 1.00 84.75 90 ALA A O 1
ATOM 709 N N . ARG A 1 91 ? 9.678 -8.145 1.007 1.00 77.88 91 ARG A N 1
ATOM 710 C CA . ARG A 1 91 ? 9.908 -9.257 0.076 1.00 77.88 91 ARG A CA 1
ATOM 711 C C . ARG A 1 91 ? 8.640 -9.644 -0.675 1.00 77.88 91 ARG A C 1
ATOM 713 O O . ARG A 1 91 ? 7.555 -9.749 -0.103 1.00 77.88 91 ARG A O 1
ATOM 720 N N . ALA A 1 92 ? 8.783 -9.942 -1.963 1.00 73.00 92 ALA A N 1
ATOM 721 C CA . ALA A 1 92 ? 7.725 -10.537 -2.765 1.00 73.00 92 ALA A CA 1
ATOM 722 C C . ALA A 1 92 ? 7.630 -12.049 -2.474 1.00 73.00 92 ALA A C 1
ATOM 724 O O . ALA A 1 92 ? 8.477 -12.836 -2.890 1.00 73.00 92 ALA A O 1
ATOM 725 N N . HIS A 1 93 ? 6.556 -12.451 -1.792 1.00 61.50 93 HIS A N 1
ATOM 726 C CA . HIS A 1 93 ? 6.332 -13.753 -1.135 1.00 61.50 93 HIS A CA 1
ATOM 727 C C . HIS A 1 93 ? 6.584 -15.050 -1.948 1.00 61.50 93 HIS A C 1
ATOM 729 O O . HIS A 1 93 ? 6.607 -16.121 -1.360 1.00 61.50 93 HIS A O 1
ATOM 735 N N . ARG A 1 94 ? 6.737 -15.007 -3.284 1.00 56.38 94 ARG A N 1
ATOM 736 C CA . ARG A 1 94 ? 7.000 -16.213 -4.110 1.00 56.38 94 ARG A CA 1
ATOM 737 C C . ARG A 1 94 ? 8.433 -16.354 -4.609 1.00 56.38 94 ARG A C 1
ATOM 739 O O . ARG A 1 94 ? 8.781 -17.417 -5.108 1.00 56.38 94 ARG A O 1
ATOM 746 N N . SER A 1 95 ? 9.218 -15.288 -4.561 1.00 56.56 95 SER A N 1
ATOM 747 C CA . SER A 1 95 ? 10.551 -15.253 -5.169 1.00 56.56 95 SER A CA 1
ATOM 748 C C . SER A 1 95 ? 11.625 -14.746 -4.212 1.00 56.56 95 SER A C 1
ATOM 750 O O . SER A 1 95 ? 12.762 -14.596 -4.641 1.00 56.56 95 SER A O 1
ATOM 752 N N . ASP A 1 96 ? 11.261 -14.445 -2.955 1.00 62.94 96 ASP A N 1
ATOM 753 C CA . ASP A 1 96 ? 12.111 -13.855 -1.903 1.00 62.94 96 ASP A CA 1
ATOM 754 C C . ASP A 1 96 ? 12.907 -12.606 -2.319 1.00 62.94 96 ASP A C 1
ATOM 756 O O . ASP A 1 96 ? 13.749 -12.104 -1.578 1.00 62.94 96 ASP A O 1
ATOM 760 N N . CYS A 1 97 ? 12.599 -12.056 -3.490 1.00 78.88 97 CYS A N 1
ATOM 761 C CA . CYS A 1 97 ? 13.231 -10.878 -4.039 1.00 78.88 97 CYS A CA 1
ATOM 762 C C . CYS A 1 97 ? 12.562 -9.619 -3.485 1.00 78.88 97 CYS A C 1
ATOM 764 O O . CYS A 1 97 ? 11.373 -9.626 -3.135 1.00 78.88 97 CYS A O 1
ATOM 766 N N . LEU A 1 98 ? 13.310 -8.520 -3.439 1.00 85.50 98 LEU A N 1
ATOM 767 C CA . LEU A 1 98 ? 12.770 -7.230 -3.027 1.00 85.50 98 LEU A CA 1
ATOM 768 C C . LEU A 1 98 ? 11.704 -6.755 -4.022 1.00 85.50 98 LEU A C 1
ATOM 770 O O . LEU A 1 98 ? 11.672 -7.179 -5.184 1.00 85.50 98 LEU A O 1
ATOM 774 N N . LEU A 1 99 ? 10.833 -5.845 -3.579 1.00 86.06 99 LEU A N 1
ATOM 775 C CA . LEU A 1 99 ? 9.836 -5.207 -4.442 1.00 86.06 99 LEU A CA 1
ATOM 776 C C . LEU A 1 99 ? 10.473 -4.644 -5.725 1.00 86.06 99 LEU A C 1
ATOM 778 O O . LEU A 1 99 ? 9.950 -4.866 -6.815 1.00 86.06 99 LEU A O 1
ATOM 782 N N . VAL A 1 100 ? 11.623 -3.974 -5.612 1.00 86.25 100 VAL A N 1
ATOM 783 C CA . VAL A 1 100 ? 12.346 -3.391 -6.756 1.00 86.25 100 VAL A CA 1
ATOM 784 C C . VAL A 1 100 ? 12.733 -4.460 -7.781 1.00 86.25 100 VAL A C 1
ATOM 786 O O . VAL A 1 100 ? 12.504 -4.283 -8.977 1.00 86.25 100 VAL A O 1
ATOM 789 N N . ASP A 1 101 ? 13.259 -5.596 -7.328 1.00 87.38 101 ASP A N 1
ATOM 790 C CA . ASP A 1 101 ? 13.660 -6.692 -8.213 1.00 87.38 101 ASP A CA 1
ATOM 791 C C . ASP A 1 101 ? 12.446 -7.347 -8.870 1.00 87.38 101 ASP A C 1
ATOM 793 O O . ASP A 1 101 ? 12.467 -7.666 -10.060 1.00 87.38 101 ASP A O 1
ATOM 797 N N . ALA A 1 102 ? 11.344 -7.480 -8.126 1.00 88.44 102 ALA A N 1
ATOM 798 C CA . ALA A 1 102 ? 10.086 -7.954 -8.680 1.00 88.44 102 ALA A CA 1
ATOM 799 C C . ALA A 1 102 ? 9.584 -7.034 -9.804 1.00 88.44 102 ALA A C 1
ATOM 801 O O . ALA A 1 102 ? 9.152 -7.530 -10.845 1.00 88.44 102 ALA A O 1
ATOM 802 N N . LEU A 1 103 ? 9.670 -5.711 -9.634 1.00 90.88 103 LEU A N 1
ATOM 803 C CA . LEU A 1 103 ? 9.289 -4.742 -10.665 1.00 90.88 103 LEU A CA 1
ATOM 804 C C . LEU A 1 103 ? 10.220 -4.809 -11.880 1.00 90.88 103 LEU A C 1
ATOM 806 O O . LEU A 1 103 ? 9.727 -4.886 -13.004 1.00 90.88 103 LEU A O 1
ATOM 810 N N . ARG A 1 104 ? 11.541 -4.889 -11.678 1.00 91.06 104 ARG A N 1
ATOM 811 C CA . ARG A 1 104 ? 12.525 -5.064 -12.765 1.00 91.06 104 ARG A CA 1
ATOM 812 C C . ARG A 1 104 ? 12.267 -6.331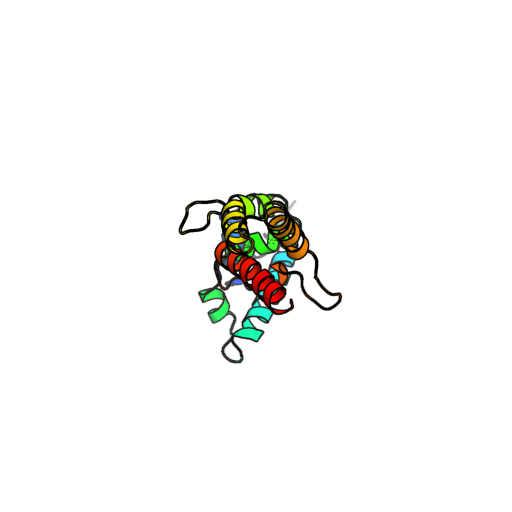 -13.577 1.00 91.06 104 ARG A C 1
ATOM 814 O O . ARG A 1 104 ? 12.194 -6.276 -14.802 1.00 91.06 104 ARG A O 1
ATOM 821 N N . MET A 1 105 ? 12.026 -7.463 -12.912 1.00 90.81 105 MET A N 1
ATOM 822 C CA . MET A 1 105 ? 11.666 -8.716 -13.586 1.00 90.81 105 MET A CA 1
ATOM 823 C C . MET A 1 105 ? 10.372 -8.592 -14.399 1.00 90.81 105 MET A C 1
ATOM 825 O O . MET A 1 105 ? 10.228 -9.230 -15.444 1.00 90.81 105 MET A O 1
ATOM 829 N N . ARG A 1 106 ? 9.404 -7.792 -13.936 1.00 90.88 106 ARG A N 1
ATOM 830 C CA . ARG A 1 106 ? 8.164 -7.531 -14.680 1.00 90.88 106 ARG A CA 1
ATOM 831 C C . ARG A 1 106 ? 8.404 -6.606 -15.867 1.00 90.88 106 ARG A C 1
ATOM 833 O O . ARG A 1 106 ? 7.901 -6.909 -16.945 1.00 90.88 106 ARG A O 1
ATOM 840 N N . ALA A 1 107 ? 9.189 -5.546 -15.697 1.00 92.25 107 ALA A N 1
ATOM 841 C CA . ALA A 1 107 ? 9.568 -4.633 -16.769 1.00 92.25 107 ALA A CA 1
ATOM 842 C C . ALA A 1 107 ? 10.282 -5.381 -17.906 1.00 92.25 107 ALA A C 1
ATOM 844 O O . ALA A 1 107 ? 9.889 -5.246 -19.062 1.00 92.25 107 ALA A O 1
ATOM 845 N N . ALA A 1 108 ? 11.233 -6.262 -17.576 1.00 93.00 108 ALA A N 1
ATOM 846 C CA . ALA A 1 108 ? 11.954 -7.085 -18.550 1.00 93.00 108 ALA A CA 1
ATOM 847 C C . ALA A 1 108 ? 11.037 -7.992 -19.387 1.00 93.00 108 ALA A C 1
ATOM 849 O O . ALA A 1 108 ? 11.306 -8.245 -20.561 1.00 93.00 108 ALA A O 1
ATOM 850 N N . ARG A 1 109 ? 9.927 -8.465 -18.803 1.00 91.44 109 ARG A N 1
ATOM 851 C CA . ARG A 1 109 ? 8.911 -9.254 -19.521 1.00 91.44 109 ARG A CA 1
ATOM 852 C C . ARG A 1 109 ? 8.005 -8.396 -20.405 1.00 91.44 109 ARG A C 1
ATOM 854 O O . ARG A 1 109 ? 7.537 -8.889 -21.423 1.00 91.44 109 ARG A O 1
ATOM 861 N N . LEU A 1 110 ? 7.725 -7.156 -20.005 1.00 90.88 110 LEU A N 1
ATOM 862 C CA . LEU A 1 110 ? 6.870 -6.226 -20.754 1.00 90.88 110 LEU A CA 1
ATOM 863 C C . LEU A 1 110 ? 7.605 -5.582 -21.937 1.00 90.88 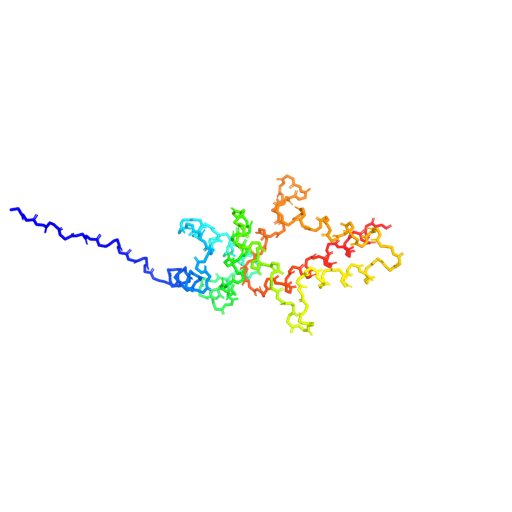110 LEU A C 1
ATOM 865 O O . LEU A 1 110 ? 6.998 -5.362 -22.980 1.00 90.88 110 LEU A O 1
ATOM 869 N N . TYR A 1 111 ? 8.902 -5.311 -21.781 1.00 91.75 111 TYR A N 1
ATOM 870 C CA . TYR A 1 111 ? 9.746 -4.623 -22.759 1.00 91.75 111 TYR A CA 1
ATOM 871 C C . TYR A 1 111 ? 10.985 -5.469 -23.094 1.00 91.75 111 TYR A C 1
ATOM 873 O O . TYR A 1 111 ? 12.101 -5.134 -22.688 1.00 91.75 111 TYR A O 1
ATOM 881 N N . PRO A 1 112 ? 10.822 -6.608 -23.789 1.00 91.50 112 PRO A N 1
ATOM 882 C CA . PRO A 1 112 ? 11.937 -7.504 -24.067 1.00 91.50 112 PRO A CA 1
ATOM 883 C C . PRO A 1 112 ? 13.005 -6.807 -24.923 1.00 91.50 112 PRO A C 1
ATOM 885 O O . PRO A 1 112 ? 12.686 -6.206 -25.945 1.00 91.50 112 PRO A O 1
ATOM 888 N N . ARG A 1 113 ? 14.279 -6.944 -24.525 1.00 92.44 113 ARG A N 1
ATOM 889 C CA . ARG A 1 113 ? 15.475 -6.390 -25.206 1.00 92.44 113 ARG A CA 1
ATOM 890 C C . ARG A 1 113 ? 15.589 -4.859 -25.238 1.00 92.44 113 ARG A C 1
ATOM 892 O O . ARG A 1 113 ? 16.462 -4.346 -25.926 1.00 92.44 113 ARG A O 1
ATOM 899 N N . ASP A 1 114 ? 14.765 -4.148 -24.478 1.00 94.06 114 ASP A N 1
ATOM 900 C CA . ASP A 1 114 ? 14.789 -2.686 -24.401 1.00 94.06 114 ASP A CA 1
ATOM 901 C C . ASP A 1 114 ? 15.138 -2.241 -22.973 1.00 94.06 114 ASP A C 1
ATOM 903 O O . ASP A 1 114 ? 14.257 -2.012 -22.145 1.00 94.06 114 ASP A O 1
ATOM 907 N N . ALA A 1 115 ? 16.437 -2.222 -22.654 1.00 92.56 115 ALA A N 1
ATOM 908 C CA . ALA A 1 115 ? 16.924 -1.938 -21.301 1.00 92.56 115 ALA A CA 1
ATOM 909 C C . ALA A 1 115 ? 16.556 -0.522 -20.833 1.00 92.56 115 ALA A C 1
ATOM 911 O O . ALA A 1 115 ? 16.148 -0.343 -19.689 1.00 92.56 115 ALA A O 1
ATOM 912 N N . GLU A 1 116 ? 16.616 0.456 -21.738 1.00 93.81 116 GLU A N 1
ATOM 913 C CA . GLU A 1 116 ? 16.235 1.838 -21.451 1.00 93.81 116 GLU A CA 1
ATOM 914 C C . GLU A 1 116 ? 14.759 1.916 -21.038 1.00 93.81 116 GLU A C 1
ATOM 916 O O . GLU A 1 116 ? 14.449 2.387 -19.945 1.00 93.81 116 GLU A O 1
ATOM 921 N N . LYS A 1 117 ? 13.836 1.334 -21.824 1.00 91.12 117 LYS A N 1
ATOM 922 C CA . LYS A 1 117 ? 12.413 1.309 -21.438 1.00 91.12 117 LYS A CA 1
ATOM 923 C C . LYS A 1 117 ? 12.146 0.522 -20.161 1.00 91.12 117 LYS A C 1
ATOM 925 O O . LYS A 1 117 ? 11.200 0.853 -19.447 1.00 91.12 117 LYS A O 1
ATOM 930 N N . GLN A 1 118 ? 12.924 -0.520 -19.870 1.00 92.62 118 GLN A N 1
ATOM 931 C CA . GLN A 1 118 ? 12.789 -1.271 -18.619 1.00 92.62 118 GLN A CA 1
ATOM 932 C C . GLN A 1 118 ? 13.123 -0.402 -17.403 1.00 92.62 118 GLN A C 1
ATOM 934 O O . GLN A 1 118 ? 12.365 -0.410 -16.431 1.00 92.62 118 GLN A O 1
ATOM 939 N N . GLU A 1 119 ? 14.225 0.347 -17.458 1.00 90.19 119 GLU A N 1
ATOM 940 C CA . GLU A 1 119 ? 14.632 1.253 -16.382 1.00 90.19 119 GLU A CA 1
ATOM 941 C C . GLU A 1 119 ? 13.654 2.416 -16.231 1.00 90.19 119 GLU A C 1
ATOM 943 O O . GLU A 1 119 ? 13.170 2.653 -15.122 1.00 90.19 119 GLU A O 1
ATOM 948 N N . THR A 1 120 ? 13.280 3.067 -17.338 1.00 92.19 120 THR A N 1
ATOM 949 C CA . THR A 1 120 ? 12.287 4.150 -17.339 1.00 92.19 120 THR A CA 1
ATOM 950 C C . THR A 1 120 ? 10.958 3.686 -16.752 1.00 92.19 120 THR A C 1
ATOM 952 O O . THR A 1 120 ? 10.405 4.362 -15.895 1.00 92.19 120 THR A O 1
ATOM 955 N N . ALA A 1 121 ? 10.471 2.496 -17.120 1.00 90.94 121 ALA A N 1
ATOM 956 C CA . ALA A 1 121 ? 9.223 1.957 -16.581 1.00 90.94 121 ALA A CA 1
ATOM 957 C C . ALA A 1 121 ? 9.241 1.838 -15.048 1.00 90.94 121 ALA A C 1
ATOM 959 O O . ALA A 1 121 ? 8.265 2.191 -14.384 1.00 90.94 121 ALA A O 1
ATOM 960 N N . VAL A 1 122 ? 10.345 1.345 -14.477 1.00 91.25 122 VAL A N 1
ATOM 961 C CA . VAL A 1 122 ? 10.484 1.209 -13.020 1.00 91.25 122 VAL A CA 1
ATOM 962 C C . VAL A 1 122 ? 10.661 2.574 -12.354 1.00 91.25 122 VAL A C 1
ATOM 964 O O . VAL A 1 122 ? 10.030 2.816 -11.330 1.00 91.25 122 VAL A O 1
ATOM 967 N N . ALA A 1 123 ? 11.484 3.460 -12.920 1.00 89.44 123 ALA A N 1
ATOM 968 C CA . ALA A 1 123 ? 11.715 4.803 -12.389 1.00 89.44 123 ALA A CA 1
ATOM 969 C C . ALA A 1 123 ? 10.419 5.629 -12.353 1.00 89.44 123 ALA A C 1
ATOM 971 O O . ALA A 1 123 ? 10.041 6.152 -11.304 1.00 89.44 123 ALA A O 1
ATOM 972 N N . ASP A 1 124 ? 9.689 5.653 -13.467 1.00 88.88 124 ASP A N 1
ATOM 973 C CA . ASP A 1 124 ? 8.423 6.368 -13.605 1.00 88.88 124 ASP A CA 1
ATOM 974 C C . ASP A 1 124 ? 7.376 5.855 -12.620 1.00 88.88 124 ASP A C 1
ATOM 976 O O . ASP A 1 124 ? 6.595 6.631 -12.069 1.00 88.88 124 ASP A O 1
ATOM 980 N N . PHE A 1 125 ? 7.333 4.545 -12.370 1.00 89.62 125 PHE A N 1
ATOM 981 C CA . PHE A 1 125 ? 6.372 3.973 -11.432 1.00 89.62 125 PHE A CA 1
ATOM 982 C C . PHE A 1 125 ? 6.486 4.579 -10.027 1.00 89.62 125 PHE A C 1
ATOM 984 O O . PHE A 1 125 ? 5.457 4.818 -9.393 1.00 89.62 125 PHE A O 1
ATOM 991 N N . TRP A 1 126 ? 7.703 4.873 -9.559 1.00 86.25 126 TRP A N 1
ATOM 992 C CA . TRP A 1 126 ? 7.911 5.492 -8.249 1.00 86.25 126 TRP A CA 1
ATOM 993 C C . TRP A 1 126 ? 7.380 6.924 -8.192 1.00 86.25 126 TRP A C 1
ATOM 995 O O . TRP A 1 126 ? 6.724 7.282 -7.216 1.00 86.25 126 TRP A O 1
ATOM 1005 N N . SER A 1 127 ? 7.576 7.714 -9.249 1.00 84.38 127 SER A N 1
ATOM 1006 C CA . SER A 1 127 ? 7.039 9.078 -9.347 1.00 84.38 127 SER A CA 1
ATOM 1007 C C . SER A 1 127 ? 5.509 9.091 -9.252 1.00 84.38 127 SER A C 1
ATOM 1009 O O . SER A 1 127 ? 4.927 9.820 -8.448 1.00 84.38 127 SER A O 1
ATOM 1011 N N . HIS A 1 128 ? 4.843 8.203 -9.993 1.00 84.44 128 HIS A N 1
ATOM 1012 C CA . HIS A 1 128 ? 3.378 8.090 -9.992 1.00 84.44 128 HIS A CA 1
ATOM 1013 C C . HIS A 1 128 ? 2.797 7.484 -8.707 1.00 84.44 128 HIS A C 1
ATOM 1015 O O . HIS A 1 128 ? 1.582 7.495 -8.484 1.00 84.44 128 HIS A O 1
ATOM 1021 N N . LEU A 1 129 ? 3.650 6.912 -7.853 1.00 85.75 129 LEU A N 1
ATOM 1022 C CA . LEU A 1 129 ? 3.206 6.313 -6.605 1.00 85.75 129 LEU A CA 1
ATOM 1023 C C . LEU A 1 129 ? 2.646 7.372 -5.646 1.00 85.75 129 LEU A C 1
ATOM 1025 O O . LEU A 1 129 ? 1.657 7.106 -4.959 1.00 85.75 129 LEU A O 1
ATOM 1029 N N . LEU A 1 130 ? 3.245 8.568 -5.656 1.00 82.50 130 LEU A N 1
ATOM 1030 C CA . LEU A 1 130 ? 2.885 9.708 -4.809 1.00 82.50 130 LEU A CA 1
ATOM 1031 C C . LEU A 1 130 ? 2.294 10.892 -5.570 1.00 82.50 130 LEU A C 1
ATOM 1033 O O . LEU A 1 130 ? 1.569 11.684 -4.972 1.00 82.50 130 LEU A O 1
ATOM 1037 N N . VAL A 1 131 ? 2.584 11.018 -6.864 1.00 82.50 131 VAL A N 1
ATOM 1038 C CA . VAL A 1 131 ? 2.074 12.108 -7.696 1.00 82.50 131 VAL A CA 1
ATOM 1039 C C . VAL A 1 131 ? 0.911 11.600 -8.539 1.00 82.50 131 VAL A C 1
ATOM 1041 O O . VAL A 1 131 ? 0.989 10.547 -9.169 1.00 82.50 131 VAL A O 1
ATOM 1044 N N . ALA A 1 132 ? -0.192 12.341 -8.517 1.00 77.19 132 ALA A N 1
ATOM 1045 C CA . ALA A 1 132 ? -1.352 12.066 -9.347 1.00 77.19 132 ALA A CA 1
ATOM 1046 C C . ALA A 1 132 ? -1.027 12.292 -10.834 1.00 77.19 132 ALA A C 1
ATOM 1048 O O . ALA A 1 132 ? -0.422 13.300 -11.185 1.00 77.19 132 ALA A O 1
ATOM 1049 N N . ASP A 1 133 ? -1.467 11.379 -11.707 1.00 70.38 133 ASP A N 1
ATOM 1050 C CA . ASP A 1 133 ? -1.293 11.510 -13.165 1.00 70.38 133 ASP A CA 1
ATOM 1051 C C . ASP A 1 133 ? -2.157 12.657 -13.749 1.00 70.38 133 ASP A C 1
ATOM 1053 O O . ASP A 1 133 ? -1.846 13.200 -14.806 1.00 70.38 133 ASP A O 1
ATOM 1057 N N . ALA A 1 134 ? -3.251 13.027 -13.072 1.00 73.81 134 ALA A N 1
ATOM 1058 C CA . ALA A 1 134 ? -4.179 14.091 -13.464 1.00 73.81 134 ALA A CA 1
ATOM 1059 C C . ALA A 1 134 ? -4.674 14.894 -12.248 1.00 73.81 134 ALA A C 1
ATOM 1061 O O . ALA A 1 134 ? -4.754 14.344 -11.147 1.00 73.81 134 ALA A O 1
ATOM 1062 N N . ALA A 1 135 ? -5.067 16.157 -12.468 1.00 64.94 135 ALA A N 1
ATOM 1063 C CA . ALA A 1 135 ? -5.478 17.103 -11.419 1.00 64.94 135 ALA A CA 1
ATOM 1064 C C . ALA A 1 135 ? -6.602 16.581 -10.498 1.00 64.94 135 ALA A C 1
ATOM 1066 O O . ALA A 1 135 ? -6.573 16.848 -9.302 1.00 64.94 135 ALA A O 1
ATOM 1067 N N . ASP A 1 136 ? -7.525 15.773 -11.031 1.00 71.88 136 ASP A N 1
ATOM 1068 C CA . ASP A 1 136 ? -8.666 15.218 -10.282 1.00 71.88 136 ASP A CA 1
ATOM 1069 C C . ASP A 1 136 ? -8.461 13.760 -9.831 1.00 71.88 136 ASP A C 1
ATOM 1071 O O . ASP A 1 136 ? -9.394 13.088 -9.385 1.00 71.88 136 ASP A O 1
ATOM 1075 N N . SER A 1 137 ? -7.249 13.222 -9.981 1.00 78.44 137 SER A N 1
ATOM 1076 C CA . SER A 1 137 ? -6.953 11.829 -9.643 1.00 78.44 137 SER A CA 1
ATOM 1077 C C . SER A 1 137 ? -6.178 11.710 -8.337 1.00 78.44 137 SER A C 1
ATOM 1079 O O . SER A 1 137 ? -5.355 12.550 -7.992 1.00 78.44 137 SER A O 1
ATOM 1081 N N . LEU A 1 138 ? -6.421 10.627 -7.599 1.00 82.06 138 LEU A N 1
ATOM 1082 C CA . LEU A 1 138 ? -5.576 10.272 -6.464 1.00 82.06 138 LEU A CA 1
ATOM 1083 C C . LEU A 1 138 ? -4.272 9.640 -6.967 1.00 82.06 138 LEU A C 1
ATOM 1085 O O . LEU A 1 138 ? -4.325 8.823 -7.898 1.00 82.06 138 LEU A O 1
ATOM 1089 N N . PRO A 1 139 ? -3.126 9.921 -6.318 1.00 88.69 139 PRO A N 1
ATOM 1090 C CA . PRO A 1 139 ? -1.899 9.193 -6.600 1.00 88.69 139 PRO A CA 1
ATOM 1091 C C . PRO A 1 139 ? -2.105 7.704 -6.340 1.00 88.69 139 PRO A C 1
ATOM 1093 O O . PRO A 1 139 ? -2.978 7.306 -5.558 1.00 88.69 139 PRO A O 1
ATOM 1096 N N . VAL A 1 140 ? -1.306 6.864 -7.001 1.00 91.06 140 VAL A N 1
ATOM 1097 C CA . VAL A 1 140 ? -1.527 5.415 -6.997 1.00 91.06 140 VAL A CA 1
ATOM 1098 C C . VAL A 1 140 ? -1.646 4.881 -5.574 1.00 91.06 140 VAL A C 1
ATOM 1100 O O . VAL A 1 140 ? -2.636 4.215 -5.271 1.00 91.06 140 VAL A O 1
ATOM 1103 N N . LEU A 1 141 ? -0.709 5.218 -4.684 1.00 92.94 141 LEU A N 1
ATOM 1104 C CA . LEU A 1 141 ? -0.696 4.681 -3.325 1.00 92.94 141 LEU A CA 1
ATOM 1105 C C . LEU A 1 141 ? -1.913 5.118 -2.497 1.00 92.94 141 LEU A C 1
ATOM 1107 O O . LEU A 1 141 ? -2.387 4.356 -1.660 1.00 92.94 141 LEU A O 1
ATOM 1111 N N . ALA A 1 142 ? -2.495 6.288 -2.777 1.00 93.38 142 ALA A N 1
ATOM 1112 C CA . ALA A 1 142 ? -3.703 6.750 -2.095 1.00 93.38 142 ALA A CA 1
ATOM 1113 C C . ALA A 1 142 ? -4.964 5.963 -2.493 1.00 93.38 142 ALA A C 1
ATOM 1115 O O . ALA A 1 142 ? -5.985 6.088 -1.823 1.00 93.38 142 ALA A O 1
ATOM 1116 N N . ARG A 1 143 ? -4.905 5.128 -3.542 1.00 93.94 143 ARG A N 1
ATOM 1117 C CA . ARG A 1 143 ? -5.997 4.231 -3.974 1.00 93.94 143 ARG A CA 1
ATOM 1118 C C . ARG A 1 143 ? -5.954 2.856 -3.296 1.00 93.94 143 ARG A C 1
ATOM 1120 O O . ARG A 1 143 ? -6.842 2.025 -3.529 1.00 93.94 143 ARG A O 1
ATOM 1127 N N . TYR A 1 144 ? -4.914 2.594 -2.511 1.00 96.19 144 TYR A N 1
ATOM 1128 C CA . TYR A 1 144 ? -4.777 1.380 -1.722 1.00 96.19 144 TYR A CA 1
ATOM 1129 C C . TYR A 1 144 ? -5.721 1.422 -0.514 1.00 96.19 144 TYR A C 1
ATOM 1131 O O . TYR A 1 144 ? -5.774 2.411 0.210 1.00 96.19 144 TYR A O 1
ATOM 1139 N N . ASP A 1 145 ? -6.479 0.346 -0.305 1.00 95.31 145 ASP A N 1
ATOM 1140 C CA . ASP A 1 145 ? -7.504 0.227 0.743 1.00 95.31 145 ASP A CA 1
ATOM 1141 C C . ASP A 1 145 ? -7.104 -0.717 1.886 1.00 95.31 145 ASP A C 1
ATOM 1143 O O . ASP A 1 145 ? -7.890 -0.934 2.803 1.00 95.31 145 ASP A O 1
ATOM 1147 N N . GLY A 1 146 ? -5.902 -1.300 1.839 1.00 96.19 146 GLY A N 1
ATOM 1148 C CA . GLY A 1 146 ? -5.435 -2.227 2.868 1.00 96.19 146 GLY A CA 1
ATOM 1149 C C . GLY A 1 146 ? -6.035 -3.634 2.797 1.00 96.19 146 GLY A C 1
ATOM 1150 O O . GLY A 1 146 ? -5.753 -4.431 3.678 1.00 96.19 146 GLY A O 1
ATOM 1151 N N . GLN A 1 147 ? -6.838 -3.970 1.783 1.00 95.94 147 GLN A N 1
ATOM 1152 C CA . GLN A 1 147 ? -7.572 -5.250 1.711 1.00 95.94 147 GLN A CA 1
ATOM 1153 C C . GLN A 1 147 ? -6.798 -6.370 0.992 1.00 95.94 147 GLN A C 1
ATOM 1155 O O . GLN A 1 147 ? -7.318 -7.448 0.707 1.00 95.94 147 GLN A O 1
ATOM 1160 N N . ARG A 1 148 ? -5.556 -6.096 0.594 1.00 94.81 148 ARG A N 1
ATOM 1161 C CA . ARG A 1 148 ? -4.639 -7.025 -0.079 1.00 94.81 148 ARG A CA 1
ATOM 1162 C C . ARG A 1 148 ? -3.233 -6.733 0.416 1.00 94.81 148 ARG A C 1
ATOM 1164 O O . ARG A 1 148 ? -2.980 -5.569 0.675 1.00 94.81 148 ARG A O 1
ATOM 1171 N N . PRO A 1 149 ? -2.297 -7.689 0.421 1.00 94.25 149 PRO A N 1
ATOM 1172 C CA . PRO A 1 149 ? -0.923 -7.376 0.787 1.00 94.25 149 PRO A CA 1
ATOM 1173 C C . PRO A 1 149 ? -0.323 -6.313 -0.149 1.00 94.25 149 PRO A C 1
ATOM 1175 O O . PRO A 1 149 ? -0.520 -6.378 -1.374 1.00 94.25 149 PRO A O 1
ATOM 1178 N N . LEU A 1 150 ? 0.417 -5.350 0.411 1.00 94.06 150 LEU A N 1
ATOM 1179 C CA . LEU A 1 150 ? 0.846 -4.136 -0.299 1.00 94.06 150 LEU A CA 1
ATOM 1180 C C . LEU A 1 150 ? 1.759 -4.451 -1.489 1.00 94.06 150 LEU A C 1
ATOM 1182 O O . LEU A 1 150 ? 1.518 -3.975 -2.597 1.00 94.06 150 LEU A O 1
ATOM 1186 N N . VAL A 1 151 ? 2.768 -5.305 -1.300 1.00 92.00 151 VAL A N 1
ATOM 1187 C CA . VAL A 1 151 ? 3.733 -5.660 -2.358 1.00 92.00 151 VAL A CA 1
ATOM 1188 C C . VAL A 1 151 ? 3.058 -6.340 -3.566 1.00 92.00 151 VAL A C 1
ATOM 1190 O O . VAL A 1 151 ? 3.196 -5.842 -4.687 1.00 92.00 151 VAL A O 1
ATOM 1193 N N . PRO A 1 152 ? 2.275 -7.429 -3.405 1.00 91.62 152 PRO A N 1
ATOM 1194 C CA . PRO A 1 152 ? 1.482 -7.998 -4.496 1.00 91.62 152 PRO A CA 1
ATOM 1195 C C . PRO A 1 152 ? 0.531 -7.001 -5.163 1.00 91.62 152 PRO A C 1
ATOM 1197 O O . PRO A 1 152 ? 0.329 -7.069 -6.380 1.00 91.62 152 PRO A O 1
ATOM 1200 N N . TRP A 1 153 ? -0.066 -6.091 -4.389 1.00 94.38 153 TRP A N 1
ATOM 1201 C CA . TRP A 1 153 ? -0.932 -5.053 -4.933 1.00 94.38 153 TRP A CA 1
ATOM 1202 C C . TRP A 1 153 ? -0.147 -4.077 -5.824 1.00 94.38 153 TRP A C 1
ATOM 1204 O O . TRP A 1 153 ? -0.554 -3.871 -6.967 1.00 94.38 153 TRP A O 1
ATOM 1214 N N . LEU A 1 154 ? 1.013 -3.581 -5.379 1.00 93.69 154 LEU A N 1
ATOM 1215 C CA . LEU A 1 154 ? 1.890 -2.696 -6.159 1.00 93.69 154 LEU A CA 1
ATOM 1216 C C . LEU A 1 154 ? 2.353 -3.343 -7.466 1.00 93.69 154 LEU A C 1
ATOM 1218 O O . LEU A 1 154 ? 2.241 -2.731 -8.527 1.00 93.69 154 LEU A O 1
ATOM 1222 N N . ILE A 1 155 ? 2.790 -4.605 -7.415 1.00 91.38 155 ILE A N 1
ATOM 1223 C CA . ILE A 1 155 ? 3.205 -5.360 -8.608 1.00 91.38 155 ILE A CA 1
ATOM 1224 C C . ILE A 1 155 ? 2.059 -5.444 -9.626 1.00 91.38 155 ILE A C 1
ATOM 1226 O O . ILE A 1 155 ? 2.273 -5.288 -10.831 1.00 91.38 155 ILE A O 1
ATOM 1230 N N . ARG A 1 156 ? 0.825 -5.678 -9.159 1.00 92.19 156 ARG A N 1
ATOM 1231 C CA . ARG A 1 156 ? -0.356 -5.723 -10.029 1.00 92.19 156 ARG A CA 1
ATOM 1232 C C . ARG A 1 156 ? -0.677 -4.351 -10.620 1.00 92.19 156 ARG A C 1
ATOM 1234 O O . ARG A 1 156 ? -1.035 -4.282 -11.793 1.00 92.19 156 ARG A O 1
ATOM 1241 N N . VAL A 1 157 ? -0.562 -3.277 -9.839 1.00 92.56 157 VAL A N 1
ATOM 1242 C CA . VAL A 1 157 ? -0.795 -1.913 -10.336 1.00 92.56 157 VAL A CA 1
ATOM 1243 C C . VAL A 1 157 ? 0.226 -1.542 -11.410 1.00 92.56 157 VAL A C 1
ATOM 1245 O O . VAL A 1 157 ? -0.179 -1.093 -12.482 1.00 92.56 157 VAL A O 1
ATOM 1248 N N . PHE A 1 158 ? 1.511 -1.809 -11.164 1.00 92.31 158 PHE A N 1
ATOM 1249 C CA . PHE A 1 158 ? 2.581 -1.644 -12.147 1.00 92.31 158 PHE A CA 1
ATOM 1250 C C . PHE A 1 158 ? 2.238 -2.360 -13.459 1.00 92.31 158 PHE A C 1
ATOM 1252 O O . PHE A 1 158 ? 2.166 -1.743 -14.521 1.00 92.31 158 PHE A O 1
ATOM 1259 N N . GLN A 1 159 ? 1.928 -3.657 -13.380 1.00 90.50 159 GLN A N 1
ATOM 1260 C CA . GLN A 1 159 ? 1.608 -4.459 -14.557 1.00 90.50 159 GLN A CA 1
ATOM 1261 C C . GLN A 1 159 ? 0.389 -3.915 -15.320 1.00 90.50 159 GLN A C 1
ATOM 1263 O O . GLN A 1 159 ? 0.436 -3.787 -16.542 1.00 90.50 159 GLN A O 1
ATOM 1268 N N . ASN A 1 160 ? -0.693 -3.575 -14.617 1.00 90.88 160 ASN A N 1
ATOM 1269 C CA . ASN A 1 160 ? -1.915 -3.073 -15.244 1.00 90.88 160 ASN A CA 1
ATOM 1270 C C . ASN A 1 160 ? -1.693 -1.734 -15.957 1.00 90.88 160 ASN A C 1
ATOM 1272 O O . ASN A 1 160 ? -2.213 -1.552 -17.055 1.00 90.88 160 ASN A O 1
ATOM 1276 N N . ARG A 1 161 ? -0.907 -0.820 -15.370 1.00 88.56 161 ARG A N 1
ATOM 1277 C CA . ARG A 1 161 ? -0.565 0.470 -15.991 1.00 88.56 161 ARG A CA 1
ATOM 1278 C C . ARG A 1 161 ? 0.114 0.262 -17.343 1.00 88.56 161 ARG A C 1
ATOM 1280 O O . ARG A 1 161 ? -0.340 0.800 -18.349 1.00 88.56 161 ARG A O 1
ATOM 1287 N N . HIS A 1 162 ? 1.161 -0.558 -17.379 1.00 87.44 162 HIS A N 1
ATOM 1288 C CA . HIS A 1 162 ? 1.917 -0.795 -18.608 1.00 87.44 162 HIS A CA 1
ATOM 1289 C C . HIS A 1 162 ? 1.114 -1.566 -19.661 1.00 87.44 162 HIS A C 1
ATOM 1291 O O . HIS A 1 162 ? 1.219 -1.252 -20.843 1.00 87.44 162 HIS A O 1
ATOM 1297 N N . ILE A 1 163 ? 0.252 -2.509 -19.262 1.00 87.62 163 ILE A N 1
ATOM 1298 C CA . ILE A 1 163 ? -0.673 -3.166 -20.201 1.00 87.62 163 ILE A CA 1
ATOM 1299 C C . ILE A 1 163 ? -1.632 -2.146 -20.827 1.00 87.62 163 ILE A C 1
ATOM 1301 O O . ILE A 1 163 ? -1.859 -2.195 -22.033 1.00 87.62 163 ILE A O 1
ATOM 1305 N N . SER A 1 164 ? -2.180 -1.215 -20.042 1.00 85.75 164 SER A N 1
ATOM 1306 C CA . SER A 1 164 ? -3.051 -0.161 -20.574 1.00 85.75 164 SER A CA 1
ATOM 1307 C C . SER A 1 164 ? -2.320 0.742 -21.568 1.00 85.75 164 SER A C 1
ATOM 1309 O O . SER A 1 164 ? -2.856 1.005 -22.639 1.00 85.75 164 SER A O 1
ATOM 1311 N N . LEU A 1 165 ? -1.080 1.147 -21.268 1.00 84.69 165 LEU A N 1
ATOM 1312 C CA . LEU A 1 165 ? -0.253 1.942 -22.187 1.00 84.69 165 LEU A CA 1
ATOM 1313 C C . LEU A 1 165 ? 0.065 1.193 -23.488 1.00 84.69 165 LEU A C 1
ATOM 1315 O O . LEU A 1 165 ? 0.066 1.791 -24.558 1.00 84.69 165 LEU A O 1
ATOM 1319 N N . LEU A 1 166 ? 0.312 -0.118 -23.410 1.00 83.31 166 LEU A N 1
ATOM 1320 C CA . LEU A 1 166 ? 0.558 -0.955 -24.588 1.00 83.31 166 LEU A CA 1
ATOM 1321 C C . LEU A 1 166 ? -0.689 -1.142 -25.460 1.00 83.31 166 LEU A C 1
ATOM 1323 O O . LEU A 1 166 ? -0.544 -1.350 -26.653 1.00 83.31 166 LEU A O 1
ATOM 1327 N N . ARG A 1 167 ? -1.895 -1.075 -24.883 1.00 85.06 167 ARG A N 1
ATOM 1328 C CA . ARG A 1 167 ? -3.166 -1.161 -25.629 1.00 85.06 167 ARG A CA 1
ATOM 1329 C C . ARG A 1 167 ? -3.569 0.144 -26.315 1.00 85.06 167 ARG A C 1
ATOM 1331 O O . ARG A 1 167 ? -4.440 0.118 -27.174 1.00 85.06 167 ARG A O 1
ATOM 1338 N N . GLN A 1 168 ? -3.017 1.271 -25.872 1.00 79.88 168 GLN A N 1
ATOM 1339 C CA . GLN A 1 168 ? -3.285 2.599 -26.436 1.00 79.88 168 GLN A CA 1
ATOM 1340 C C . GLN A 1 168 ? -2.354 2.950 -27.608 1.00 79.88 168 GLN A C 1
ATOM 1342 O O . GLN A 1 168 ? -2.551 3.984 -28.241 1.00 79.88 168 GLN A O 1
ATOM 1347 N N . ARG A 1 169 ? -1.342 2.118 -27.866 1.00 57.09 169 ARG A N 1
ATOM 1348 C CA . ARG A 1 169 ? -0.458 2.193 -29.032 1.00 57.09 169 ARG A CA 1
ATOM 1349 C C . ARG A 1 169 ? -0.953 1.254 -30.119 1.00 57.09 169 ARG A C 1
ATOM 1351 O O . ARG A 1 169 ? -0.782 1.629 -31.295 1.00 57.09 169 ARG A O 1
#